Protein AF-A0A1J3JVP2-F1 (afdb_monomer_lite)

Secondary structure (DSSP, 8-state):
-----S--HHHHHHHHHHHHS--TT---SEEEEEEEEETTEEEEEEEEEES---HHHHHHHHHHHHHHHHHHHHHHHHTT--SEEEEEEEEEETTPPPEEEEETTEEEEEEE---

Foldseek 3Di:
DPQPPDDDVVVVVVVVCVVVPDPVQADFPDFADWDDPDPQEIEGETEDEDAAPPVVRVVSQVVNLCVVQVVVVVVCVSNVPDGHYAYEYEYEYAPDDWDWDDDPNHIYTYHYDDD

Sequence (115 aa):
SKMLGSPSSCLFTLVMYFLYGRVRDIEVDLCGGFYREKSEFLCLSMGRILTSTDEKMLERGIKQLDRALGLFEFVWETAGMKETLNLQGHLWCLGAEERSITYRGKTFFVHDLSL

Structure (mmCIF, N/CA/C/O backbone):
data_AF-A0A1J3JVP2-F1
#
_entry.id   AF-A0A1J3JVP2-F1
#
loop_
_atom_site.group_PDB
_atom_site.id
_atom_site.type_symbol
_atom_site.label_atom_id
_atom_site.label_alt_id
_atom_site.label_comp_id
_atom_site.label_asym_id
_atom_site.label_entity_id
_atom_site.label_seq_id
_atom_site.pdbx_PDB_ins_code
_atom_site.Cartn_x
_atom_site.Cartn_y
_atom_site.Cartn_z
_atom_site.occupancy
_atom_site.B_iso_or_equiv
_atom_site.auth_seq_id
_atom_site.auth_comp_id
_atom_site.auth_asym_id
_atom_site.auth_atom_id
_atom_site.pdbx_PDB_model_num
ATOM 1 N N . SER A 1 1 ? -24.982 8.981 12.478 1.00 42.22 1 SER A N 1
ATOM 2 C CA . SER A 1 1 ? -24.191 7.751 12.649 1.00 42.22 1 SER A CA 1
ATOM 3 C C . SER A 1 1 ? -24.790 6.676 11.759 1.00 42.22 1 SER A C 1
ATOM 5 O O . SER A 1 1 ? -25.917 6.266 12.006 1.00 42.22 1 SER A O 1
ATOM 7 N N . LYS A 1 2 ? -24.124 6.309 10.657 1.00 34.19 2 LYS A N 1
ATOM 8 C CA . LYS A 1 2 ? -24.500 5.127 9.869 1.00 34.19 2 LYS A CA 1
ATOM 9 C C . LYS A 1 2 ? -23.654 3.976 10.401 1.00 34.19 2 LYS A C 1
ATOM 11 O O . LYS A 1 2 ? -22.528 3.799 9.960 1.00 34.19 2 LYS A O 1
ATOM 16 N N . MET A 1 3 ? -24.164 3.261 11.399 1.00 45.03 3 MET A N 1
ATOM 17 C CA . MET A 1 3 ? -23.546 2.011 11.829 1.00 45.03 3 MET A CA 1
ATOM 18 C C . MET A 1 3 ? -23.778 0.981 10.725 1.00 45.03 3 MET A C 1
ATOM 20 O O . MET A 1 3 ? -24.928 0.678 10.401 1.00 45.03 3 MET A O 1
ATOM 24 N N . LEU A 1 4 ? -22.701 0.445 10.147 1.00 44.88 4 LEU A N 1
ATOM 25 C CA . LEU A 1 4 ? -22.783 -0.874 9.531 1.00 44.88 4 LEU A CA 1
ATOM 26 C C . LEU A 1 4 ? -23.177 -1.807 10.676 1.00 44.88 4 LEU A C 1
ATOM 28 O O . LEU A 1 4 ? -22.441 -1.933 11.652 1.00 44.88 4 LEU A O 1
ATOM 32 N N . GLY A 1 5 ? -24.396 -2.349 10.625 1.00 51.69 5 GLY A N 1
ATOM 33 C CA . GLY A 1 5 ? -24.864 -3.314 11.618 1.00 51.69 5 GLY A CA 1
ATOM 34 C C . GLY A 1 5 ? -23.838 -4.433 11.822 1.00 51.69 5 GLY A C 1
ATOM 35 O O . GLY A 1 5 ? -22.984 -4.645 10.962 1.00 51.69 5 GLY A O 1
ATOM 36 N N . SER A 1 6 ? -23.929 -5.115 12.970 1.00 53.31 6 SER A N 1
ATOM 37 C CA . SER A 1 6 ? -23.034 -6.196 13.423 1.00 53.31 6 SER A CA 1
ATOM 38 C C . SER A 1 6 ? -22.337 -6.932 12.267 1.00 53.31 6 SER A C 1
ATOM 40 O O . SER A 1 6 ? -23.057 -7.385 11.369 1.00 53.31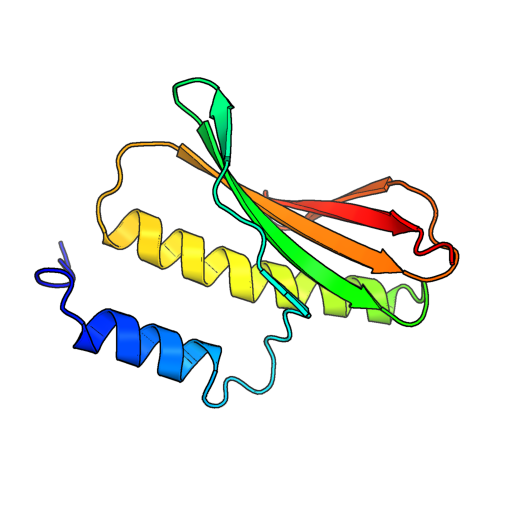 6 SER A O 1
ATOM 42 N N . PRO A 1 7 ? -20.994 -7.077 12.274 1.00 53.50 7 PRO A N 1
ATOM 43 C CA . PRO A 1 7 ? -20.245 -7.634 11.154 1.00 53.50 7 PRO A CA 1
ATOM 44 C C . PRO A 1 7 ? -20.751 -9.046 10.869 1.00 53.50 7 PRO A C 1
ATOM 46 O O . PRO A 1 7 ? -20.429 -10.004 11.565 1.00 53.50 7 PRO A O 1
ATOM 49 N N . SER A 1 8 ? -21.621 -9.158 9.871 1.00 57.72 8 SER A N 1
ATOM 50 C CA . SER A 1 8 ? -22.137 -10.438 9.422 1.00 57.72 8 SER A CA 1
ATOM 51 C C . SER A 1 8 ? -21.153 -11.005 8.415 1.00 57.72 8 SER A C 1
ATOM 53 O O . SER A 1 8 ? -20.544 -10.265 7.637 1.00 57.72 8 SER A O 1
ATOM 55 N N . SER A 1 9 ? -21.041 -12.330 8.375 1.00 48.12 9 SER A N 1
ATOM 56 C CA . SER A 1 9 ? -20.305 -13.032 7.323 1.00 48.12 9 SER A CA 1
ATOM 57 C C . SER A 1 9 ? -20.735 -12.547 5.934 1.00 48.12 9 SER A C 1
ATOM 59 O O . SER A 1 9 ? -19.903 -12.468 5.049 1.00 48.12 9 SER A O 1
ATOM 61 N N . CYS A 1 10 ? -21.99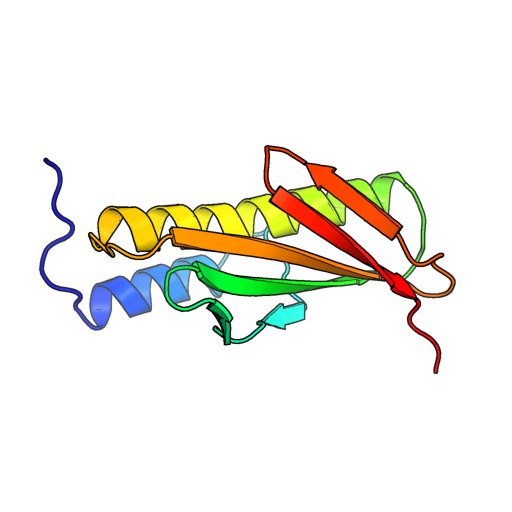0 -12.107 5.768 1.00 52.62 10 CYS A N 1
ATOM 62 C CA . CYS A 1 10 ? -22.514 -11.507 4.541 1.00 52.62 10 CYS A CA 1
ATOM 63 C C . CYS A 1 10 ? -21.855 -10.165 4.180 1.00 52.62 10 CYS A C 1
ATOM 65 O O . CYS A 1 10 ? -21.537 -9.951 3.017 1.00 52.62 10 CYS A O 1
ATOM 67 N N . LEU A 1 11 ? -21.595 -9.274 5.143 1.00 60.06 11 LEU A N 1
ATOM 68 C CA . LEU A 1 11 ? -20.912 -8.003 4.875 1.00 60.06 11 LEU A CA 1
ATOM 69 C C . LEU A 1 11 ? -19.446 -8.242 4.490 1.00 60.06 11 LEU A C 1
ATOM 71 O O . LEU A 1 11 ? -18.958 -7.658 3.529 1.00 60.06 11 LEU A O 1
ATOM 75 N N . PHE A 1 12 ? -18.777 -9.162 5.187 1.00 61.31 12 PHE A N 1
ATOM 76 C CA . PHE A 1 12 ? -17.433 -9.606 4.824 1.00 61.31 12 PHE A CA 1
ATOM 77 C C . PHE A 1 12 ? -17.422 -10.283 3.445 1.00 61.31 12 PHE A C 1
ATOM 79 O O . PHE A 1 12 ? -16.592 -9.949 2.613 1.00 61.31 12 PHE A O 1
ATOM 86 N N . THR A 1 13 ? -18.383 -11.160 3.143 1.00 55.03 13 THR A N 1
ATOM 87 C CA . THR A 1 13 ? -18.550 -11.793 1.826 1.00 55.03 13 THR A CA 1
ATOM 88 C C . THR A 1 13 ? -18.896 -10.784 0.734 1.00 55.03 13 THR A C 1
ATOM 90 O O . THR A 1 13 ? -18.426 -10.956 -0.379 1.00 55.03 13 THR A O 1
ATOM 93 N N . LEU A 1 14 ? -19.653 -9.721 1.018 1.00 59.91 14 LEU A N 1
ATOM 94 C CA . LEU A 1 14 ? -19.922 -8.628 0.077 1.00 59.91 14 LEU A CA 1
ATOM 95 C C . LEU A 1 14 ? -18.670 -7.788 -0.178 1.00 59.91 14 LEU A C 1
ATOM 97 O O . LEU A 1 14 ? -18.436 -7.416 -1.320 1.00 59.91 14 LEU A O 1
ATOM 101 N N . VAL A 1 15 ? -17.845 -7.543 0.843 1.00 65.56 15 VAL A N 1
ATOM 102 C CA . VAL A 1 15 ? -16.535 -6.883 0.705 1.00 65.56 15 VAL A CA 1
ATOM 103 C C . VAL A 1 15 ? -15.562 -7.772 -0.069 1.00 65.56 15 VAL A C 1
ATOM 105 O O . VAL A 1 15 ? -14.922 -7.295 -0.995 1.00 65.56 15 VAL A O 1
ATOM 108 N N . MET A 1 16 ? -15.511 -9.075 0.215 1.00 58.75 16 MET A N 1
ATOM 109 C CA . MET A 1 16 ? -14.733 -10.051 -0.554 1.00 58.75 16 MET A CA 1
ATOM 110 C C . MET A 1 16 ? -15.269 -10.187 -1.985 1.00 58.75 16 MET A C 1
ATOM 112 O O . MET A 1 16 ? -14.496 -10.262 -2.925 1.00 58.75 16 MET A O 1
ATOM 116 N N . TYR A 1 17 ? -16.581 -10.141 -2.198 1.00 52.66 17 TYR A N 1
ATOM 117 C CA . TYR A 1 17 ? -17.175 -10.084 -3.532 1.00 52.66 17 TYR A CA 1
ATOM 118 C C . TYR A 1 17 ? -16.834 -8.766 -4.238 1.00 52.66 17 TYR A C 1
ATOM 120 O O . TYR A 1 17 ? -16.601 -8.776 -5.434 1.00 52.66 17 TYR A O 1
ATOM 128 N N . PHE A 1 18 ? -16.719 -7.643 -3.527 1.00 52.28 18 PHE A N 1
ATOM 129 C CA . PHE A 1 18 ? -16.247 -6.376 -4.095 1.00 52.28 18 PHE A CA 1
ATOM 130 C C . PHE A 1 18 ? -14.747 -6.414 -4.440 1.00 52.28 18 PHE A C 1
ATOM 132 O O . PHE A 1 18 ? -14.333 -5.881 -5.464 1.00 52.28 18 PHE A O 1
ATOM 139 N N . LEU A 1 19 ? -13.939 -7.066 -3.599 1.00 51.34 19 LEU A N 1
ATOM 140 C CA . LEU A 1 19 ? -12.484 -7.190 -3.735 1.00 51.34 19 LEU A CA 1
ATOM 141 C C . LEU A 1 19 ? -12.064 -8.224 -4.793 1.00 51.34 19 LEU A C 1
ATOM 143 O O . LEU A 1 19 ? -11.113 -7.992 -5.527 1.00 51.34 19 LEU A O 1
ATOM 147 N N . TYR A 1 20 ? -12.777 -9.347 -4.896 1.00 50.16 20 TYR A N 1
ATOM 148 C CA . TYR A 1 20 ? -12.453 -10.468 -5.790 1.00 50.16 20 TYR A CA 1
ATOM 149 C C . TYR A 1 20 ? -13.426 -10.594 -6.979 1.00 50.16 20 TYR A C 1
ATOM 151 O O . TYR A 1 20 ? -13.123 -11.256 -7.971 1.00 50.16 20 TYR A O 1
ATOM 159 N N . GLY A 1 21 ? -14.596 -9.952 -6.920 1.00 42.81 21 GLY A N 1
ATOM 160 C CA . GLY A 1 21 ? -15.647 -9.972 -7.941 1.00 42.81 21 GLY A CA 1
ATOM 161 C C . GLY A 1 21 ? -15.827 -8.611 -8.619 1.00 42.81 21 GLY A C 1
ATOM 162 O O . GLY A 1 21 ? -16.766 -7.875 -8.348 1.00 42.81 21 GLY A O 1
ATOM 163 N N . ARG A 1 22 ? -14.954 -8.309 -9.587 1.00 42.75 22 ARG A N 1
ATOM 164 C CA . ARG A 1 22 ? -15.055 -7.169 -10.524 1.00 42.75 22 ARG A CA 1
ATOM 165 C C . ARG A 1 22 ? -15.192 -5.772 -9.887 1.00 42.75 22 ARG A C 1
ATOM 167 O O . ARG A 1 22 ? -16.144 -5.049 -10.175 1.00 42.75 22 ARG A O 1
ATOM 174 N N . VAL A 1 23 ? -14.134 -5.287 -9.250 1.00 45.56 23 VAL A N 1
ATOM 175 C CA .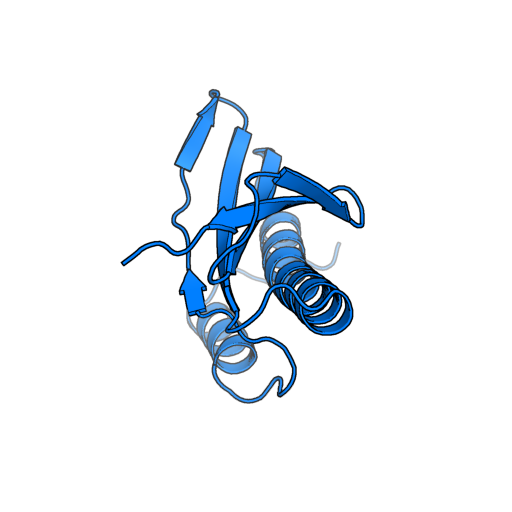 VAL A 1 23 ? -13.686 -3.916 -9.542 1.00 45.56 23 VAL A CA 1
ATOM 176 C C . VAL A 1 23 ? -12.494 -4.068 -10.478 1.00 45.56 23 VAL A C 1
ATOM 178 O O . VAL A 1 23 ? -11.415 -4.444 -10.044 1.00 45.56 23 VAL A O 1
ATOM 181 N N . ARG A 1 24 ? -12.695 -3.853 -11.783 1.00 48.62 24 ARG A N 1
ATOM 182 C CA . ARG A 1 24 ? -11.700 -4.107 -12.851 1.00 48.62 24 ARG A CA 1
ATOM 183 C C . ARG A 1 24 ? -10.378 -3.321 -12.713 1.00 48.62 24 ARG A C 1
ATOM 185 O O . ARG A 1 24 ? -9.507 -3.490 -13.551 1.00 48.62 24 ARG A O 1
ATOM 192 N N . ASP A 1 25 ? -10.225 -2.496 -11.678 1.00 51.97 25 ASP A N 1
ATOM 193 C CA . ASP A 1 25 ? -9.160 -1.500 -11.553 1.00 51.97 25 ASP A CA 1
ATOM 194 C C . ASP A 1 25 ? -8.351 -1.591 -10.245 1.00 51.97 25 ASP A C 1
ATOM 196 O O . ASP A 1 25 ? -7.594 -0.663 -9.947 1.00 51.97 25 ASP A O 1
ATOM 200 N N . ILE A 1 26 ? -8.512 -2.637 -9.428 1.00 57.75 26 ILE A N 1
ATOM 201 C CA . ILE A 1 26 ? -7.745 -2.813 -8.183 1.00 57.75 26 ILE A CA 1
ATOM 202 C C . ILE A 1 26 ? -7.022 -4.160 -8.252 1.00 57.75 26 ILE A C 1
ATOM 204 O O . ILE A 1 26 ? -7.596 -5.190 -7.919 1.00 57.75 26 ILE A O 1
ATOM 208 N N . GLU A 1 27 ? -5.775 -4.151 -8.725 1.00 64.19 27 GLU A N 1
ATOM 209 C CA . GLU A 1 27 ? -4.906 -5.330 -8.707 1.00 64.19 27 GLU A CA 1
ATOM 210 C C . GLU A 1 27 ? -3.995 -5.252 -7.479 1.00 64.19 27 GLU A C 1
ATOM 212 O O . GLU A 1 27 ? -3.304 -4.251 -7.262 1.00 64.19 27 GLU A O 1
ATOM 217 N N . VAL A 1 28 ? -4.028 -6.307 -6.667 1.00 67.50 28 VAL A N 1
ATOM 218 C CA . VAL A 1 28 ? -3.134 -6.525 -5.528 1.00 67.50 28 VAL A CA 1
ATOM 219 C C . VAL A 1 28 ? -2.564 -7.926 -5.698 1.00 67.50 28 VAL A C 1
ATOM 221 O O . VAL A 1 28 ? -3.321 -8.894 -5.723 1.00 67.50 28 VAL A O 1
ATOM 224 N N . ASP A 1 29 ? -1.245 -8.030 -5.827 1.00 80.81 29 ASP A N 1
ATOM 225 C CA . ASP A 1 29 ? -0.557 -9.313 -6.017 1.00 80.81 29 ASP A CA 1
ATOM 226 C C . ASP A 1 29 ? -0.167 -9.944 -4.678 1.00 80.81 29 ASP A C 1
ATOM 228 O O . ASP A 1 29 ? -0.049 -11.162 -4.561 1.00 80.81 29 ASP A O 1
ATOM 232 N N . LEU A 1 30 ? 0.032 -9.111 -3.652 1.00 74.44 30 LEU A N 1
ATOM 233 C CA . LEU A 1 30 ? 0.486 -9.534 -2.335 1.00 74.44 30 LEU A CA 1
ATOM 234 C C . LEU A 1 30 ? -0.373 -8.866 -1.259 1.00 74.44 30 LEU A C 1
ATOM 236 O O . LEU A 1 30 ? -0.303 -7.658 -1.033 1.00 74.44 30 LEU A O 1
ATOM 240 N N . CYS A 1 31 ? -1.181 -9.657 -0.562 1.00 69.19 31 CYS A N 1
ATOM 241 C CA . CYS A 1 31 ? -1.877 -9.199 0.635 1.00 69.19 31 CYS A CA 1
ATOM 242 C C . CYS A 1 31 ? -0.912 -9.306 1.820 1.00 69.19 31 CYS A C 1
ATOM 244 O O . CYS A 1 31 ? -0.583 -10.412 2.250 1.00 69.19 31 CYS A O 1
ATOM 246 N N . GLY A 1 32 ? -0.439 -8.171 2.336 1.00 67.00 32 GLY A N 1
ATOM 247 C CA . GLY A 1 32 ? 0.331 -8.153 3.574 1.00 67.00 32 GLY A CA 1
ATOM 248 C C . GLY A 1 32 ? -0.548 -8.495 4.778 1.00 67.00 32 GLY A C 1
ATOM 249 O O . GLY A 1 32 ? -1.775 -8.384 4.746 1.00 67.00 32 GLY A O 1
ATOM 250 N N . GLY A 1 33 ? 0.096 -8.952 5.849 1.00 66.94 33 GLY A N 1
ATOM 251 C CA . GLY A 1 33 ? -0.568 -9.223 7.118 1.00 66.94 33 GLY A CA 1
ATOM 252 C C . GLY A 1 33 ? -0.693 -7.966 7.973 1.00 66.94 33 GLY A C 1
ATOM 253 O O . GLY A 1 33 ? 0.069 -7.012 7.821 1.00 66.94 33 GLY A O 1
ATOM 254 N N . PHE A 1 34 ? -1.625 -7.997 8.921 1.00 71.88 34 PHE A N 1
ATOM 255 C CA . PHE A 1 34 ? -1.625 -7.032 10.009 1.00 71.88 34 PHE A CA 1
ATOM 256 C C . PHE A 1 34 ? -0.448 -7.320 10.936 1.00 71.88 34 PHE A C 1
ATOM 258 O O . PHE A 1 34 ? -0.340 -8.425 11.472 1.00 71.88 34 PHE A O 1
ATOM 265 N N . TYR A 1 35 ? 0.410 -6.331 11.162 1.00 76.19 35 TYR A N 1
ATOM 266 C CA . TYR A 1 35 ? 1.457 -6.435 12.171 1.00 76.19 35 TYR A CA 1
ATOM 267 C C . TYR A 1 35 ? 1.444 -5.223 13.094 1.00 76.19 35 TYR A C 1
ATOM 269 O O . TYR A 1 35 ? 1.043 -4.118 12.729 1.00 76.19 35 TYR A O 1
ATOM 277 N N . ARG A 1 36 ? 1.843 -5.451 14.343 1.00 77.19 36 ARG A N 1
ATOM 278 C CA . ARG A 1 36 ? 1.903 -4.404 15.358 1.00 77.19 36 ARG A CA 1
ATOM 279 C C . ARG A 1 36 ? 3.276 -3.751 15.287 1.00 77.19 36 ARG A C 1
ATOM 281 O O . ARG A 1 36 ? 4.270 -4.397 15.601 1.00 77.19 36 ARG A O 1
ATOM 288 N N . GLU A 1 37 ? 3.323 -2.490 14.877 1.00 68.75 37 GLU A N 1
ATOM 289 C CA . GLU A 1 37 ? 4.572 -1.723 14.812 1.00 68.75 37 GLU A CA 1
ATOM 290 C C . GLU A 1 37 ? 4.935 -1.168 16.203 1.00 68.75 37 GLU A C 1
ATOM 292 O O . GLU A 1 37 ? 6.076 -1.268 16.649 1.00 68.75 37 GLU A O 1
ATOM 297 N N . LYS A 1 38 ? 3.935 -0.640 16.926 1.00 70.19 38 LYS A N 1
ATOM 298 C CA . LYS A 1 38 ? 3.994 -0.159 18.324 1.00 70.19 38 LYS A CA 1
ATOM 299 C C . LYS A 1 38 ? 2.649 -0.445 19.011 1.00 70.19 38 LYS A C 1
ATOM 301 O O . LYS A 1 38 ? 1.702 -0.831 18.334 1.00 70.19 38 LYS A O 1
ATOM 306 N N . SER A 1 39 ? 2.522 -0.273 20.333 1.00 64.44 39 SER A N 1
ATOM 307 C CA . SER A 1 39 ? 1.296 -0.676 21.063 1.00 64.44 39 SER A CA 1
ATOM 308 C C . SER A 1 39 ? -0.001 -0.033 20.552 1.00 64.44 39 SER A C 1
ATOM 310 O O . SER A 1 39 ? -1.059 -0.626 20.730 1.00 64.44 39 SER A O 1
ATOM 312 N N . GLU A 1 40 ? 0.080 1.130 19.901 1.00 68.44 40 GLU A N 1
ATOM 313 C CA . GLU A 1 40 ? -1.072 1.909 19.413 1.00 68.44 40 GLU A CA 1
ATOM 314 C C . GLU A 1 40 ? -1.228 1.919 17.881 1.00 68.44 40 GLU A C 1
ATOM 316 O O . GLU A 1 40 ? -2.247 2.390 17.373 1.00 68.44 40 GLU A O 1
ATOM 321 N N . PHE A 1 41 ? -0.237 1.397 17.147 1.00 76.00 41 PHE A N 1
ATOM 322 C CA . PHE A 1 41 ? -0.196 1.449 15.686 1.00 76.00 41 PHE A CA 1
ATOM 323 C C . PHE A 1 41 ? -0.230 0.043 15.105 1.00 76.00 41 PHE A C 1
ATOM 325 O O . PHE A 1 41 ? 0.672 -0.776 15.323 1.00 76.00 41 PHE A O 1
ATOM 332 N N . LEU A 1 42 ? -1.287 -0.217 14.349 1.00 84.75 42 LEU A N 1
ATOM 333 C CA . LEU A 1 42 ? -1.479 -1.452 13.618 1.00 84.75 42 LEU A CA 1
ATOM 334 C C . LEU A 1 42 ? -1.198 -1.157 12.148 1.00 84.75 42 LEU A C 1
ATOM 336 O O . LEU A 1 42 ? -1.767 -0.225 11.593 1.00 84.75 42 LEU A O 1
ATOM 340 N N . CYS A 1 43 ? -0.280 -1.893 11.532 1.00 87.50 43 CYS A N 1
ATOM 341 C CA . CYS A 1 43 ? 0.096 -1.664 10.147 1.00 87.50 43 CYS A CA 1
ATOM 342 C C . CYS A 1 43 ? -0.549 -2.707 9.236 1.00 87.50 43 CYS A C 1
ATOM 344 O O . CYS A 1 43 ? -0.548 -3.898 9.556 1.00 87.50 43 CYS A O 1
ATOM 346 N N . LEU A 1 44 ? -1.097 -2.246 8.113 1.00 87.94 44 LEU A N 1
ATOM 347 C CA . LEU A 1 44 ? -1.547 -3.075 7.005 1.00 87.94 44 LEU A CA 1
ATOM 348 C C . LEU A 1 44 ? -0.752 -2.703 5.756 1.00 87.94 44 LEU A C 1
ATOM 350 O O . LEU A 1 44 ? -0.801 -1.561 5.288 1.00 87.94 44 LEU A O 1
ATOM 354 N N . SER A 1 45 ? -0.080 -3.704 5.200 1.00 88.62 45 SER A N 1
ATOM 355 C CA . SER A 1 45 ? 0.668 -3.583 3.955 1.00 88.62 45 SER A CA 1
ATOM 356 C C . SER A 1 45 ? -0.075 -4.259 2.806 1.00 88.62 45 SER A C 1
ATOM 358 O O . SER A 1 45 ? -0.664 -5.327 2.971 1.00 88.62 45 SER A O 1
ATOM 360 N N . MET A 1 46 ? -0.017 -3.668 1.618 1.00 89.44 46 MET A N 1
ATOM 361 C CA . MET A 1 46 ? -0.481 -4.289 0.376 1.00 89.44 46 MET A CA 1
ATOM 362 C C . MET A 1 46 ? 0.544 -4.126 -0.723 1.00 89.44 46 MET A C 1
ATOM 364 O O . MET A 1 46 ? 1.250 -3.123 -0.774 1.00 89.44 46 MET A O 1
ATOM 368 N N . GLY A 1 47 ? 0.615 -5.115 -1.601 1.00 90.69 47 GLY A N 1
ATOM 369 C CA . GLY A 1 47 ? 1.713 -5.265 -2.524 1.00 90.69 47 GLY A CA 1
ATOM 370 C C . GLY A 1 47 ? 1.303 -5.503 -3.965 1.00 90.69 47 GLY A C 1
ATOM 371 O O . GLY A 1 47 ? 0.298 -6.163 -4.236 1.00 90.69 47 GLY A O 1
ATOM 372 N N . ARG A 1 48 ? 2.115 -4.990 -4.887 1.00 90.94 48 ARG A N 1
ATOM 373 C CA . ARG A 1 48 ? 1.985 -5.215 -6.325 1.00 90.94 48 ARG A CA 1
ATOM 374 C C . ARG A 1 48 ? 3.343 -5.497 -6.954 1.00 90.94 48 ARG A C 1
ATOM 376 O O . ARG A 1 48 ? 4.335 -4.866 -6.592 1.00 90.94 48 ARG A O 1
ATOM 383 N N . ILE A 1 49 ? 3.374 -6.417 -7.907 1.00 91.38 49 ILE A N 1
ATOM 384 C CA . ILE A 1 49 ? 4.547 -6.743 -8.710 1.00 91.38 49 ILE A CA 1
ATOM 385 C C . ILE A 1 49 ? 4.411 -6.029 -10.053 1.00 91.38 49 ILE A C 1
ATOM 387 O O . ILE A 1 49 ? 3.402 -6.134 -10.747 1.00 91.38 49 ILE A O 1
ATOM 391 N N . LEU A 1 50 ? 5.442 -5.283 -10.429 1.00 91.06 50 LEU A N 1
ATOM 392 C CA . LEU A 1 50 ? 5.521 -4.571 -11.693 1.00 91.06 50 LEU A CA 1
ATOM 393 C C . LEU A 1 50 ? 6.671 -5.123 -12.533 1.00 91.06 50 LEU A C 1
ATOM 395 O O . LEU A 1 50 ? 7.746 -5.453 -12.039 1.00 91.06 50 LEU A O 1
ATOM 399 N N . THR A 1 51 ? 6.459 -5.182 -13.843 1.00 90.56 51 THR A N 1
ATOM 400 C CA . THR A 1 51 ? 7.448 -5.716 -14.788 1.00 90.56 51 THR A CA 1
ATOM 401 C C . THR A 1 51 ? 8.486 -4.685 -15.224 1.00 90.56 51 THR A C 1
ATOM 403 O O . THR A 1 51 ? 9.417 -5.031 -15.943 1.00 90.56 51 THR A O 1
ATOM 406 N N . SER A 1 52 ? 8.312 -3.412 -14.865 1.00 88.88 52 SER A N 1
ATOM 407 C CA . SER A 1 52 ? 9.249 -2.342 -15.206 1.00 88.88 52 SER A CA 1
ATOM 408 C C . SER A 1 52 ? 9.153 -1.182 -14.222 1.00 88.88 52 SER A C 1
ATOM 410 O O . SER A 1 52 ? 8.143 -1.015 -13.536 1.00 88.88 52 SER A O 1
ATOM 412 N N . THR A 1 53 ? 10.187 -0.348 -14.218 1.00 90.44 53 THR A N 1
ATOM 413 C CA . THR A 1 53 ? 10.284 0.894 -13.444 1.00 90.44 53 THR A CA 1
ATOM 414 C C . THR A 1 53 ? 9.728 2.115 -14.186 1.00 90.44 53 THR A C 1
ATOM 416 O O . THR A 1 53 ? 9.937 3.243 -13.744 1.00 90.44 53 THR A O 1
ATOM 419 N N . ASP A 1 54 ? 9.007 1.911 -15.300 1.00 93.94 54 ASP A N 1
ATOM 420 C CA . ASP A 1 54 ? 8.348 2.986 -16.048 1.00 93.94 54 ASP A CA 1
ATOM 421 C C . ASP A 1 54 ? 7.469 3.831 -15.117 1.00 93.94 54 ASP A C 1
ATOM 423 O O . ASP A 1 54 ? 6.622 3.310 -14.386 1.00 93.94 54 ASP A O 1
ATOM 427 N N . GLU A 1 55 ? 7.645 5.153 -15.152 1.00 93.00 55 GLU A N 1
ATOM 428 C CA . GLU A 1 55 ? 6.976 6.057 -14.213 1.00 93.00 55 GLU A CA 1
ATOM 429 C C . GLU A 1 55 ? 5.450 5.963 -14.301 1.00 93.00 55 GLU A C 1
ATOM 431 O O . GLU A 1 55 ? 4.772 5.992 -13.275 1.00 93.00 55 GLU A O 1
ATOM 436 N N . LYS A 1 56 ? 4.885 5.774 -15.503 1.00 94.31 56 LYS A N 1
ATOM 437 C CA . LYS A 1 56 ? 3.430 5.615 -15.667 1.00 94.31 56 LYS A CA 1
ATOM 438 C C . LYS A 1 56 ? 2.951 4.269 -15.134 1.00 94.31 56 LYS A C 1
ATOM 440 O O . LYS A 1 56 ? 1.784 4.139 -14.751 1.00 94.31 56 LYS A O 1
ATOM 445 N N . MET A 1 57 ? 3.791 3.237 -15.167 1.00 92.38 57 MET A N 1
ATOM 446 C CA . MET A 1 57 ? 3.502 1.944 -14.553 1.00 92.38 57 MET A CA 1
ATOM 447 C C . MET A 1 57 ? 3.536 2.046 -13.025 1.00 92.38 57 MET A C 1
ATOM 449 O O . MET A 1 57 ? 2.573 1.627 -12.383 1.00 92.38 57 MET A O 1
ATOM 453 N N . LEU A 1 58 ? 4.563 2.688 -12.462 1.00 93.06 58 LEU A N 1
ATOM 454 C CA . LEU A 1 58 ? 4.669 2.973 -11.028 1.00 93.06 58 LEU A CA 1
ATOM 455 C C . LEU A 1 58 ? 3.488 3.807 -10.527 1.00 93.06 58 LEU A C 1
ATOM 457 O O . LEU A 1 58 ? 2.835 3.434 -9.555 1.00 93.06 58 LEU A O 1
ATOM 461 N N . GLU A 1 59 ? 3.148 4.895 -11.221 1.00 94.56 59 GLU A N 1
ATOM 462 C CA . GLU A 1 59 ? 2.025 5.764 -10.860 1.00 94.56 59 GLU A CA 1
ATOM 463 C C . GLU A 1 59 ? 0.694 4.998 -10.874 1.00 94.56 59 GLU A C 1
ATOM 465 O O . GLU A 1 59 ? -0.140 5.155 -9.977 1.00 94.56 59 GLU A O 1
ATOM 470 N N . ARG A 1 60 ? 0.489 4.124 -11.869 1.00 91.50 60 ARG A N 1
ATOM 471 C CA . ARG A 1 60 ? -0.678 3.232 -11.909 1.00 91.50 60 ARG A CA 1
ATOM 472 C C . ARG A 1 60 ? -0.657 2.226 -10.762 1.00 91.50 60 ARG A C 1
ATOM 474 O O . ARG A 1 60 ? -1.705 2.014 -10.160 1.00 91.50 60 ARG A O 1
ATOM 481 N N . GLY A 1 61 ? 0.498 1.647 -10.442 1.00 91.75 61 GLY A N 1
ATOM 482 C CA . GLY A 1 61 ? 0.704 0.784 -9.278 1.00 91.75 61 GLY A CA 1
ATOM 483 C C . GLY A 1 61 ? 0.271 1.453 -7.979 1.00 91.75 61 GLY A C 1
ATOM 484 O O . GLY A 1 61 ? -0.592 0.933 -7.276 1.00 91.75 61 GLY A O 1
ATOM 485 N N . ILE A 1 62 ? 0.785 2.656 -7.726 1.00 93.75 62 ILE A N 1
ATOM 486 C CA . ILE A 1 62 ? 0.467 3.457 -6.540 1.00 93.75 62 ILE A CA 1
ATOM 487 C C . ILE A 1 62 ? -1.029 3.764 -6.481 1.00 93.75 62 ILE A C 1
ATOM 489 O O . ILE A 1 62 ? -1.663 3.525 -5.459 1.00 93.75 62 ILE A O 1
ATOM 493 N N . LYS A 1 63 ? -1.630 4.235 -7.581 1.00 92.06 63 LYS A N 1
ATOM 494 C CA . LYS A 1 63 ? -3.070 4.547 -7.636 1.00 92.06 63 LYS A CA 1
ATOM 495 C C . LYS A 1 63 ? -3.951 3.329 -7.361 1.00 92.06 63 LYS A C 1
ATOM 497 O O . LYS A 1 63 ? -5.022 3.475 -6.778 1.00 92.06 63 LYS A O 1
ATOM 502 N N . GLN A 1 64 ? -3.543 2.143 -7.806 1.00 87.62 64 GLN A N 1
ATOM 503 C CA . GLN A 1 64 ? -4.288 0.916 -7.538 1.00 87.62 64 GLN A CA 1
ATOM 504 C C . GLN A 1 64 ? -4.179 0.496 -6.071 1.00 87.62 64 GLN A C 1
ATOM 506 O O . GLN A 1 64 ? -5.205 0.221 -5.450 1.00 87.62 64 GLN A O 1
ATOM 511 N N . LEU A 1 65 ? -2.970 0.527 -5.504 1.00 90.25 65 LEU A N 1
ATOM 512 C CA . LEU A 1 65 ? -2.753 0.221 -4.091 1.00 90.25 65 LEU A CA 1
ATOM 513 C C . LEU A 1 65 ? -3.423 1.253 -3.167 1.00 90.25 65 LEU A C 1
ATOM 515 O O . LEU A 1 65 ? -4.022 0.858 -2.177 1.00 90.25 65 LEU A O 1
ATOM 519 N N . ASP A 1 66 ? -3.421 2.547 -3.507 1.00 90.94 66 ASP A N 1
ATOM 520 C CA . ASP A 1 66 ? -4.154 3.593 -2.769 1.00 90.94 66 ASP A CA 1
ATOM 521 C C . ASP A 1 66 ? -5.653 3.282 -2.689 1.00 90.94 66 ASP A C 1
ATOM 523 O O . ASP A 1 66 ? -6.249 3.364 -1.616 1.00 90.94 66 ASP A O 1
ATOM 527 N N . ARG A 1 67 ? -6.261 2.858 -3.807 1.00 85.62 67 ARG A N 1
ATOM 528 C CA . ARG A 1 67 ? -7.672 2.443 -3.830 1.00 85.62 67 ARG A CA 1
ATOM 529 C C . ARG A 1 67 ? -7.929 1.227 -2.947 1.00 85.62 67 ARG A C 1
ATOM 531 O O . ARG A 1 67 ? -8.938 1.208 -2.247 1.00 85.62 67 ARG A O 1
ATOM 538 N N . ALA A 1 68 ? -7.038 0.235 -2.980 1.00 82.56 68 ALA A N 1
ATOM 539 C CA . ALA A 1 68 ? -7.147 -0.943 -2.126 1.00 82.56 68 ALA A CA 1
ATOM 540 C C . ALA A 1 68 ? -7.056 -0.543 -0.648 1.00 82.56 68 ALA A C 1
ATOM 542 O O . ALA A 1 68 ? -7.993 -0.773 0.109 1.00 82.56 68 ALA A O 1
ATOM 543 N N . LEU A 1 69 ? -5.981 0.141 -0.257 1.00 87.69 69 LEU A N 1
ATOM 544 C CA . LEU A 1 69 ? -5.740 0.575 1.119 1.00 87.69 69 LEU A CA 1
ATOM 545 C C . LEU A 1 69 ? -6.860 1.482 1.641 1.00 87.69 69 LEU A C 1
ATOM 547 O O . LEU A 1 69 ? -7.289 1.311 2.776 1.00 87.69 69 LEU A O 1
ATOM 551 N N . GLY A 1 70 ? -7.384 2.393 0.817 1.00 86.25 70 GLY A N 1
ATOM 552 C CA . GLY A 1 70 ? -8.506 3.261 1.186 1.00 86.25 70 GLY A CA 1
ATOM 553 C C . GLY A 1 70 ? -9.807 2.501 1.474 1.00 86.25 70 GLY A C 1
ATOM 554 O O . GLY A 1 70 ? -10.597 2.933 2.309 1.00 86.25 70 GLY A O 1
ATOM 555 N N . LEU A 1 71 ? -10.031 1.341 0.847 1.00 79.69 71 LEU A N 1
ATOM 556 C CA . LEU A 1 71 ? -11.166 0.483 1.198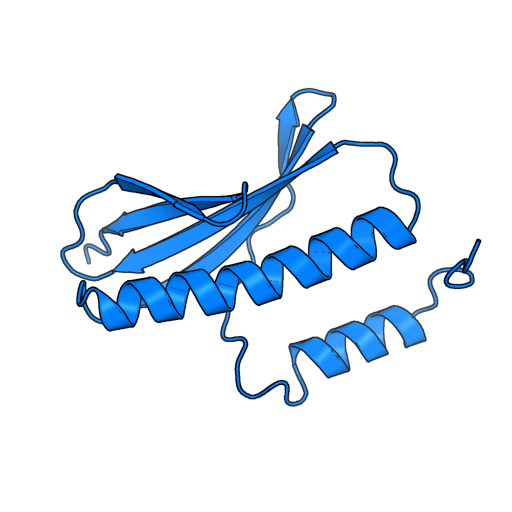 1.00 79.69 71 LEU A CA 1
ATOM 557 C C . LEU A 1 71 ? -10.980 -0.150 2.584 1.00 79.69 71 LEU A C 1
ATOM 559 O O . LEU A 1 71 ? -11.937 -0.227 3.352 1.00 79.69 71 LEU A O 1
ATOM 563 N N . PHE A 1 72 ? -9.760 -0.571 2.920 1.00 80.25 72 PHE A N 1
ATOM 564 C CA . PHE A 1 72 ? -9.456 -1.093 4.255 1.00 80.25 72 PHE A CA 1
ATOM 565 C C . PHE A 1 72 ? -9.545 -0.006 5.323 1.00 80.25 72 PHE A C 1
ATOM 567 O O . PHE A 1 72 ? -10.124 -0.261 6.374 1.00 80.25 72 PHE A O 1
ATOM 574 N N . GLU A 1 73 ? -9.057 1.201 5.032 1.00 86.44 73 GLU A N 1
ATOM 575 C CA . GLU A 1 73 ? -9.240 2.394 5.867 1.00 86.44 73 GLU A CA 1
ATOM 576 C C . GLU A 1 73 ? -10.724 2.622 6.172 1.00 86.44 73 GLU A C 1
ATOM 578 O O . GLU A 1 73 ? -11.133 2.649 7.329 1.00 86.44 73 GLU A O 1
ATOM 583 N N . PHE A 1 74 ? -11.555 2.660 5.126 1.00 82.12 74 PHE A N 1
ATOM 584 C CA . PHE A 1 74 ? -12.994 2.863 5.254 1.00 82.12 74 PHE A CA 1
ATOM 585 C C . PHE A 1 74 ? -13.670 1.783 6.111 1.00 82.12 74 PHE A C 1
ATOM 587 O O . PHE A 1 74 ? -14.505 2.093 6.964 1.00 82.12 74 PHE A O 1
ATOM 594 N N . VAL A 1 75 ? -13.329 0.508 5.900 1.00 79.25 75 VAL A N 1
ATOM 595 C CA . VAL A 1 75 ? -13.877 -0.599 6.700 1.00 79.25 75 VAL A CA 1
ATOM 596 C C . VAL A 1 75 ? -13.421 -0.496 8.155 1.00 79.25 75 VAL A C 1
ATOM 598 O O . VAL A 1 75 ? -14.245 -0.673 9.050 1.00 79.25 75 VAL A O 1
ATOM 601 N N . TRP A 1 76 ? -12.146 -0.184 8.394 1.00 82.44 76 TRP A N 1
ATOM 602 C CA . TRP A 1 76 ? -11.567 -0.028 9.729 1.00 82.44 76 TRP A CA 1
ATOM 603 C C . TRP A 1 76 ? -12.273 1.066 10.532 1.00 82.44 76 TRP A C 1
ATOM 605 O O . TRP A 1 76 ? -12.738 0.825 11.648 1.00 82.44 76 TRP A O 1
ATOM 615 N N . GLU A 1 77 ? -12.430 2.243 9.925 1.00 82.69 77 GLU A N 1
ATOM 616 C CA . GLU A 1 77 ? -13.136 3.378 10.518 1.00 82.69 77 GLU A CA 1
ATOM 617 C C . GLU A 1 77 ? -14.610 3.054 10.770 1.00 82.69 77 GLU A C 1
ATOM 619 O O . GLU A 1 77 ? -15.139 3.308 11.854 1.00 82.69 77 GLU A O 1
ATOM 624 N N . THR A 1 78 ? -15.286 2.444 9.791 1.00 78.62 78 THR A N 1
ATOM 625 C CA . THR A 1 78 ? -16.722 2.156 9.910 1.00 78.62 78 THR A CA 1
ATOM 626 C C . THR A 1 78 ? -17.012 1.039 10.916 1.00 78.62 78 THR A C 1
ATOM 628 O O . THR A 1 78 ? -18.078 1.031 11.534 1.00 78.62 78 THR A O 1
ATOM 631 N N . ALA A 1 79 ? -16.070 0.116 11.126 1.00 80.12 79 ALA A N 1
ATOM 632 C CA . ALA A 1 79 ? -16.142 -0.897 12.176 1.00 80.12 79 ALA A CA 1
ATOM 633 C C . ALA A 1 79 ? -15.928 -0.320 13.590 1.00 80.12 79 ALA A C 1
ATOM 635 O O . ALA A 1 79 ? -16.151 -1.027 14.572 1.00 80.12 79 ALA A O 1
ATOM 636 N N . GLY A 1 80 ? -15.536 0.955 13.715 1.00 80.56 80 GLY A N 1
ATOM 637 C CA . GLY A 1 80 ? -15.334 1.619 15.003 1.00 80.56 80 GLY A CA 1
ATOM 638 C C . GLY A 1 80 ? -14.085 1.143 15.747 1.00 80.56 80 GLY A C 1
ATOM 639 O O . GLY A 1 80 ? -14.058 1.180 16.981 1.00 80.56 80 GLY A O 1
ATOM 640 N N . MET A 1 81 ? -13.074 0.675 15.013 1.00 82.38 81 MET A N 1
ATOM 641 C CA . MET A 1 81 ? -11.782 0.289 15.579 1.00 82.38 81 MET A CA 1
ATOM 642 C C . MET A 1 81 ? -11.097 1.513 16.204 1.00 82.38 81 MET A C 1
ATOM 644 O O . MET A 1 81 ? -11.180 2.618 15.668 1.00 82.38 81 MET A O 1
ATOM 648 N N . LYS A 1 82 ? -10.460 1.338 17.367 1.00 82.75 82 LYS A N 1
ATOM 649 C CA . LYS A 1 82 ? -9.909 2.458 18.157 1.00 82.75 82 LYS A CA 1
ATOM 650 C C . LYS A 1 82 ? -8.425 2.689 17.908 1.00 82.75 82 LYS A C 1
ATOM 652 O O . LYS A 1 82 ? -7.931 3.782 18.165 1.00 82.75 82 LYS A O 1
ATOM 657 N N . GLU A 1 83 ? -7.714 1.660 17.468 1.00 84.44 83 GLU A N 1
ATOM 658 C CA . GLU A 1 83 ? -6.297 1.737 17.156 1.00 84.44 83 GLU A CA 1
ATOM 659 C C . GLU A 1 83 ? -6.072 2.470 15.831 1.00 84.44 83 GLU A C 1
ATOM 661 O O . GLU A 1 83 ? -6.897 2.417 14.913 1.00 84.44 83 GLU A O 1
ATOM 666 N N . THR A 1 84 ? -4.924 3.140 15.722 1.00 86.56 84 THR A N 1
ATOM 667 C CA . THR A 1 84 ? -4.556 3.825 14.481 1.00 86.56 84 THR A CA 1
ATOM 668 C C . THR A 1 84 ? -4.092 2.791 13.462 1.00 86.56 84 THR A C 1
ATOM 670 O O . THR A 1 84 ? -3.173 2.014 13.742 1.00 86.56 84 THR A O 1
ATOM 673 N N . LEU A 1 85 ? -4.705 2.798 12.276 1.00 87.25 85 LEU A N 1
ATOM 674 C CA . LEU A 1 85 ? -4.308 1.946 11.158 1.00 87.25 85 LEU A CA 1
ATOM 675 C C . LEU A 1 85 ? -3.298 2.684 10.270 1.00 87.25 85 LEU A C 1
ATOM 677 O O . LEU A 1 85 ? -3.639 3.663 9.613 1.00 87.25 85 LEU A O 1
ATOM 681 N N . ASN A 1 86 ? -2.054 2.207 10.243 1.00 90.06 86 ASN A N 1
ATOM 682 C CA . ASN A 1 86 ? -1.020 2.685 9.330 1.00 90.06 86 ASN A CA 1
ATOM 683 C C . ASN A 1 86 ? -1.072 1.880 8.022 1.00 90.06 86 ASN A C 1
ATOM 685 O O . ASN A 1 86 ? -0.947 0.654 8.040 1.00 90.06 86 ASN A O 1
ATOM 689 N N . LEU A 1 87 ? -1.247 2.559 6.890 1.00 91.06 87 LEU A N 1
ATOM 690 C CA . LEU A 1 87 ? -1.450 1.935 5.582 1.00 91.06 87 LEU A CA 1
ATOM 691 C C . LEU A 1 87 ? -0.212 2.102 4.709 1.00 91.06 87 LEU A C 1
ATOM 693 O O . LEU A 1 87 ? 0.225 3.226 4.451 1.00 91.06 87 LEU A O 1
ATOM 697 N N . GLN A 1 88 ? 0.318 0.981 4.224 1.00 93.44 88 GLN A N 1
ATOM 698 C CA . GLN A 1 88 ? 1.537 0.953 3.423 1.00 93.44 88 GLN A CA 1
ATOM 699 C C . GLN A 1 88 ? 1.319 0.204 2.109 1.00 93.44 88 GLN A C 1
ATOM 701 O O . GLN A 1 88 ? 0.746 -0.886 2.071 1.00 93.44 88 GLN A O 1
ATOM 706 N N . GLY A 1 89 ? 1.779 0.796 1.011 1.00 93.81 89 GLY A N 1
ATOM 707 C CA . GLY A 1 89 ? 1.836 0.136 -0.289 1.00 93.81 89 GLY A CA 1
ATOM 708 C C . GLY A 1 89 ? 3.254 -0.327 -0.597 1.00 93.81 89 GLY A C 1
ATOM 709 O O . GLY A 1 89 ? 4.210 0.360 -0.261 1.00 93.81 89 GLY A O 1
ATOM 710 N N . HIS A 1 90 ? 3.404 -1.461 -1.264 1.00 94.44 90 HIS A N 1
ATOM 711 C CA . HIS A 1 90 ? 4.699 -1.992 -1.665 1.00 94.44 90 HIS A CA 1
ATOM 712 C C . HIS A 1 90 ? 4.669 -2.362 -3.148 1.00 94.44 90 HIS A C 1
ATOM 714 O O . HIS A 1 90 ? 3.782 -3.076 -3.612 1.00 94.44 90 HIS A O 1
ATOM 720 N N . LEU A 1 91 ? 5.624 -1.850 -3.911 1.00 94.62 91 LEU A N 1
ATOM 721 C CA . LEU A 1 91 ? 5.769 -2.096 -5.338 1.00 94.62 91 LEU A CA 1
ATOM 722 C C . LEU A 1 91 ? 7.092 -2.811 -5.570 1.00 94.62 91 LEU A C 1
ATOM 724 O O . LEU A 1 91 ? 8.142 -2.202 -5.410 1.00 94.62 91 LEU A O 1
ATOM 728 N N . TRP A 1 92 ? 7.049 -4.075 -5.975 1.00 94.31 92 TRP A N 1
ATOM 729 C CA . TRP A 1 92 ? 8.244 -4.817 -6.372 1.00 94.31 92 TRP A CA 1
ATOM 730 C C . TRP A 1 92 ? 8.435 -4.695 -7.870 1.00 94.31 92 TRP A C 1
ATOM 732 O O . TRP A 1 92 ? 7.566 -5.113 -8.634 1.00 94.31 92 TRP A O 1
ATOM 742 N N . CYS A 1 93 ? 9.550 -4.111 -8.293 1.00 92.69 93 CYS A N 1
ATOM 743 C CA . CYS A 1 93 ? 9.827 -3.861 -9.701 1.00 92.69 93 CYS A CA 1
ATOM 744 C C . CYS A 1 93 ? 11.207 -4.405 -10.060 1.00 92.69 93 CYS A C 1
ATOM 746 O O . CYS A 1 93 ? 12.168 -4.171 -9.335 1.00 92.69 93 CYS A O 1
ATOM 748 N N . LEU A 1 94 ? 11.319 -5.074 -11.206 1.00 89.56 94 LEU A N 1
ATOM 749 C CA . LEU A 1 94 ? 12.613 -5.526 -11.724 1.00 89.56 94 LEU A CA 1
ATOM 750 C C . LEU A 1 94 ? 13.536 -4.323 -11.985 1.00 89.56 94 LEU A C 1
ATOM 752 O O . LEU A 1 94 ? 13.206 -3.467 -12.813 1.00 89.56 94 LEU A O 1
ATOM 756 N N . GLY A 1 95 ? 14.689 -4.274 -11.315 1.00 87.12 95 GLY A N 1
ATOM 757 C CA . GLY A 1 95 ? 15.692 -3.223 -11.489 1.00 87.12 95 GLY A CA 1
ATOM 758 C C . GLY A 1 95 ? 15.295 -1.879 -10.878 1.00 87.12 95 GLY A C 1
ATOM 759 O O . GLY A 1 95 ? 15.756 -0.839 -11.352 1.00 87.12 95 GLY A O 1
ATOM 760 N N . ALA A 1 96 ? 14.405 -1.873 -9.882 1.00 91.25 96 ALA A N 1
ATOM 761 C CA . ALA A 1 96 ? 14.103 -0.659 -9.131 1.00 91.25 96 ALA A CA 1
ATOM 762 C C . ALA A 1 96 ? 15.232 -0.291 -8.169 1.00 91.25 96 ALA A C 1
ATOM 764 O O . ALA A 1 96 ? 15.901 -1.142 -7.600 1.00 91.25 96 ALA A O 1
ATOM 765 N N . GLU A 1 97 ? 15.383 1.008 -7.930 1.00 93.31 97 GLU A N 1
ATOM 766 C CA . GLU A 1 97 ? 16.112 1.492 -6.765 1.00 93.31 97 GLU A CA 1
ATOM 767 C C . GLU A 1 97 ? 15.173 1.538 -5.557 1.00 93.31 97 GLU A C 1
ATOM 769 O O . GLU A 1 97 ? 14.037 2.016 -5.665 1.00 93.31 97 GLU A O 1
ATOM 774 N N . GLU A 1 98 ? 15.669 1.079 -4.407 1.00 95.12 98 GLU A N 1
ATOM 775 C CA . GLU A 1 98 ? 14.954 1.148 -3.133 1.00 95.12 98 GLU A CA 1
ATOM 776 C C . GLU A 1 98 ? 14.622 2.600 -2.789 1.00 95.12 98 GLU A C 1
ATOM 778 O O . GLU A 1 98 ? 15.506 3.437 -2.584 1.00 95.12 98 GLU A O 1
ATOM 783 N N . ARG A 1 99 ? 13.329 2.912 -2.706 1.00 95.81 99 ARG A N 1
ATOM 784 C CA . ARG A 1 99 ? 12.869 4.253 -2.331 1.00 95.81 99 ARG A CA 1
ATOM 785 C C . ARG A 1 99 ? 11.478 4.234 -1.729 1.00 95.81 99 ARG A C 1
ATOM 787 O O . ARG A 1 99 ? 10.716 3.286 -1.892 1.00 95.81 99 ARG A O 1
ATOM 794 N N . SER A 1 100 ? 11.123 5.333 -1.074 1.00 96.56 100 SER A N 1
ATOM 795 C CA . SER A 1 100 ? 9.759 5.582 -0.610 1.00 96.56 100 SER A CA 1
ATOM 796 C C . SER A 1 100 ? 9.138 6.766 -1.344 1.00 96.56 100 SER A C 1
ATOM 798 O O . SER A 1 100 ? 9.822 7.707 -1.748 1.00 96.56 100 SER A O 1
ATOM 8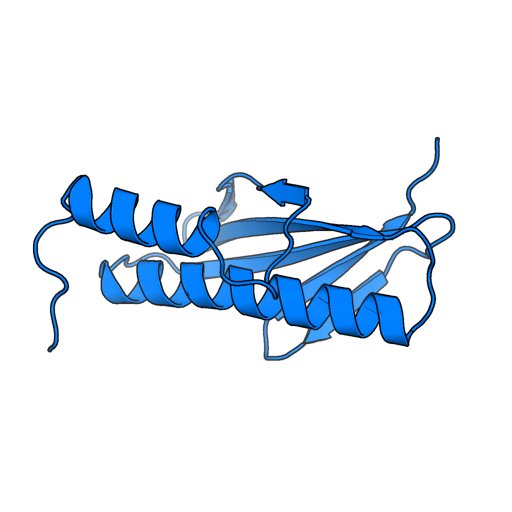00 N N . ILE A 1 101 ? 7.827 6.693 -1.546 1.00 95.44 101 ILE A N 1
ATOM 801 C CA . ILE A 1 101 ? 7.007 7.695 -2.217 1.00 95.44 101 ILE A CA 1
ATOM 802 C C . ILE A 1 101 ? 5.797 7.966 -1.327 1.00 95.44 101 ILE A C 1
ATOM 804 O O . ILE A 1 101 ? 5.082 7.043 -0.941 1.00 95.44 101 ILE A O 1
ATOM 808 N N . THR A 1 102 ? 5.531 9.235 -1.031 1.00 96.31 102 THR A N 1
ATOM 809 C CA . THR A 1 102 ? 4.319 9.634 -0.309 1.00 96.31 102 THR A CA 1
ATOM 810 C C . THR A 1 102 ? 3.223 9.993 -1.303 1.00 96.31 102 THR A C 1
ATOM 812 O O . THR A 1 102 ? 3.403 10.873 -2.144 1.00 96.31 102 THR A O 1
ATOM 815 N N . TYR A 1 103 ? 2.061 9.354 -1.185 1.00 95.50 103 TYR A N 1
ATOM 816 C CA . TYR A 1 103 ? 0.890 9.652 -2.008 1.00 95.50 103 TYR A CA 1
ATOM 817 C C . TYR A 1 103 ? -0.367 9.675 -1.138 1.00 95.50 103 TYR A C 1
ATOM 819 O O . TYR A 1 103 ? -0.658 8.718 -0.429 1.00 95.50 103 TYR A O 1
ATOM 827 N N . ARG A 1 104 ? -1.099 10.801 -1.154 1.00 93.75 104 ARG A N 1
ATOM 828 C CA . ARG A 1 104 ? -2.336 11.014 -0.367 1.00 93.75 104 ARG A CA 1
ATOM 829 C C . ARG A 1 104 ? -2.213 10.666 1.126 1.00 93.75 104 ARG A C 1
ATOM 831 O O . ARG A 1 104 ? -3.138 10.134 1.728 1.00 93.75 104 ARG A O 1
ATOM 838 N N . GLY A 1 105 ? -1.060 10.975 1.720 1.00 89.94 105 GLY A N 1
ATOM 839 C CA . GLY A 1 105 ? -0.791 10.726 3.141 1.00 89.94 105 GLY A CA 1
ATOM 840 C C . GLY A 1 105 ? -0.421 9.279 3.485 1.00 89.94 105 GLY A C 1
ATOM 841 O O . GLY A 1 105 ? -0.157 9.004 4.648 1.00 89.94 105 GLY A O 1
ATOM 842 N N . LYS A 1 106 ? -0.358 8.378 2.496 1.00 92.62 106 LYS A N 1
ATOM 843 C CA . LYS A 1 106 ? 0.116 6.997 2.649 1.00 92.62 106 LYS A CA 1
ATOM 844 C C . LYS A 1 106 ? 1.538 6.861 2.105 1.00 92.62 106 LYS A C 1
ATOM 846 O O . LYS A 1 106 ? 1.923 7.569 1.167 1.00 92.62 106 LYS A O 1
ATOM 851 N N . THR A 1 107 ? 2.299 5.937 2.682 1.00 95.00 107 THR A N 1
ATOM 852 C CA . THR A 1 107 ?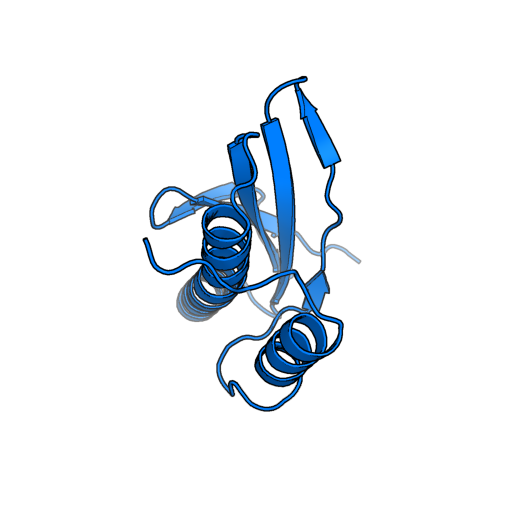 3.673 5.638 2.259 1.00 95.00 107 THR A CA 1
ATOM 853 C C . THR A 1 107 ? 3.678 4.438 1.322 1.00 95.00 107 THR A C 1
ATOM 855 O O . THR A 1 107 ? 3.097 3.397 1.627 1.00 95.00 107 THR A O 1
ATOM 858 N N . PHE A 1 108 ? 4.352 4.584 0.185 1.00 96.12 108 PHE A N 1
ATOM 859 C CA . PHE A 1 108 ? 4.549 3.533 -0.803 1.00 96.12 108 PHE A CA 1
ATOM 860 C C . PHE A 1 108 ? 6.037 3.238 -0.934 1.00 96.12 108 PHE A C 1
ATOM 862 O O . PHE A 1 108 ? 6.820 4.134 -1.241 1.00 96.12 108 PHE A O 1
ATOM 869 N N . PHE A 1 109 ? 6.427 1.994 -0.714 1.00 95.75 109 PHE A N 1
ATOM 870 C CA . PHE A 1 109 ? 7.793 1.532 -0.890 1.00 95.75 109 PHE A CA 1
ATOM 871 C C . PHE A 1 109 ? 7.949 0.933 -2.278 1.00 95.75 109 PHE A C 1
ATOM 873 O O . PHE A 1 109 ? 7.105 0.159 -2.723 1.00 95.75 109 PHE A O 1
ATOM 880 N N . VAL A 1 110 ? 9.013 1.314 -2.972 1.00 96.31 110 VAL A N 1
ATOM 881 C CA . VAL A 1 110 ? 9.424 0.689 -4.223 1.00 96.31 110 VAL A CA 1
ATOM 882 C C . VAL A 1 110 ? 10.649 -0.144 -3.906 1.00 96.31 110 VAL A C 1
ATOM 884 O O . VAL A 1 110 ? 11.644 0.397 -3.430 1.00 96.31 110 VAL A O 1
ATOM 887 N N . HIS A 1 111 ? 10.528 -1.437 -4.161 1.00 95.38 111 HIS A N 1
ATOM 888 C CA . HIS A 1 111 ? 11.547 -2.436 -3.912 1.00 95.38 111 HIS A CA 1
ATOM 889 C C . HIS A 1 111 ? 12.085 -2.972 -5.224 1.00 95.38 111 HIS A C 1
ATOM 891 O O . HIS A 1 111 ? 11.327 -3.122 -6.195 1.00 95.38 111 HIS A O 1
ATOM 897 N N . ASP A 1 112 ? 13.367 -3.315 -5.227 1.00 93.50 112 ASP A N 1
ATOM 898 C CA . ASP A 1 112 ? 13.895 -4.154 -6.288 1.00 93.50 112 ASP A CA 1
ATOM 899 C C . ASP A 1 112 ? 13.301 -5.562 -6.188 1.00 93.50 112 ASP A C 1
ATOM 901 O O . ASP A 1 112 ? 13.064 -6.108 -5.105 1.00 93.50 112 ASP A O 1
ATOM 905 N N . LEU A 1 113 ? 13.069 -6.162 -7.346 1.00 85.88 113 LEU A N 1
ATOM 906 C CA . LEU A 1 113 ? 12.797 -7.580 -7.471 1.00 85.88 113 LEU A CA 1
ATOM 907 C C . LEU A 1 113 ? 14.022 -8.219 -8.130 1.00 85.88 113 LEU A C 1
ATOM 909 O O . LEU A 1 113 ? 14.079 -8.356 -9.349 1.00 85.88 113 LEU A O 1
ATOM 913 N N . SER A 1 114 ? 15.013 -8.591 -7.324 1.00 75.06 114 SER A N 1
ATOM 914 C CA . SER A 1 114 ? 16.144 -9.406 -7.776 1.00 75.06 114 SER A CA 1
ATOM 915 C C . SER A 1 114 ? 15.800 -10.895 -7.655 1.00 75.06 114 SER A C 1
ATOM 917 O O . SER A 1 114 ? 15.204 -11.328 -6.667 1.00 75.06 114 SER A O 1
ATOM 919 N N . LEU A 1 115 ? 16.131 -11.661 -8.699 1.00 60.72 115 LEU A N 1
ATOM 920 C CA . LEU A 1 115 ? 16.024 -13.126 -8.743 1.00 60.72 115 LEU A CA 1
ATOM 921 C C . LEU A 1 115 ? 17.284 -13.790 -8.185 1.00 60.72 115 LEU A C 1
ATOM 923 O O . LEU A 1 115 ? 18.388 -13.269 -8.466 1.00 60.72 115 LEU A O 1
#

Organism: Noccaea caerulescens (NCBI:txid107243)

Radius of gyration: 15.31 Å; chains: 1; bounding box: 41×24×37 Å

pLDDT: mean 78.28, std 16.85, range [34.19, 96.56]